Protein AF-A0A2V5XV99-F1 (afdb_monomer_lite)

Sequence (87 aa):
MLSSGSWTDRNKAGFLLDELSKRRDAKLLSQLHSQALDSLIEMARWRSRGHADFARILLGRIAGIEETRLQQLVDAGQVDQIIQALK

Structure (mmCIF, N/CA/C/O backbone):
data_AF-A0A2V5XV99-F1
#
_entry.id   AF-A0A2V5XV99-F1
#
loop_
_atom_site.group_PDB
_atom_site.id
_atom_site.type_symbol
_atom_site.label_atom_id
_atom_site.label_alt_id
_atom_site.label_comp_id
_atom_site.label_asym_id
_atom_site.label_entity_id
_atom_site.label_seq_id
_atom_site.pdbx_PDB_ins_code
_atom_site.Cartn_x
_atom_site.Cartn_y
_atom_site.Cartn_z
_atom_site.occupancy
_atom_site.B_iso_or_equiv
_atom_site.auth_seq_id
_atom_site.auth_comp_id
_atom_site.auth_asym_id
_atom_site.auth_atom_id
_atom_site.pdbx_PDB_model_num
ATOM 1 N N . MET A 1 1 ? -6.019 -0.108 -13.079 1.00 85.31 1 MET A N 1
ATOM 2 C CA . MET A 1 1 ? -4.745 0.550 -13.460 1.00 85.31 1 MET A CA 1
ATOM 3 C C . MET A 1 1 ? -3.552 0.034 -12.665 1.00 85.31 1 MET A C 1
ATOM 5 O O . MET A 1 1 ? -2.504 -0.135 -13.266 1.00 85.31 1 MET A O 1
ATOM 9 N N . LEU A 1 2 ? -3.685 -0.275 -11.367 1.00 89.88 2 LEU A N 1
ATOM 10 C CA . LEU A 1 2 ? -2.570 -0.843 -10.587 1.00 89.88 2 LEU A CA 1
ATOM 11 C C . LEU A 1 2 ? -2.066 -2.203 -11.108 1.00 89.88 2 LEU A C 1
ATOM 13 O O . LEU A 1 2 ? -0.887 -2.498 -10.984 1.00 89.88 2 LEU A O 1
ATOM 17 N N . SER A 1 3 ? -2.931 -2.981 -11.759 1.00 89.88 3 SER A N 1
ATOM 18 C CA . SER A 1 3 ? -2.585 -4.234 -12.439 1.00 89.88 3 SER A CA 1
ATOM 19 C C . SER A 1 3 ? -2.182 -4.064 -13.916 1.00 89.88 3 SER A C 1
ATOM 21 O O . SER A 1 3 ? -1.963 -5.055 -14.606 1.00 89.88 3 SER A O 1
ATOM 23 N N . SER A 1 4 ? -2.093 -2.830 -14.436 1.00 90.75 4 SER A N 1
ATOM 24 C CA . SER A 1 4 ? -1.737 -2.577 -15.845 1.00 90.75 4 SER A CA 1
ATOM 25 C C . SER A 1 4 ? -0.312 -3.047 -16.149 1.00 90.75 4 SER A C 1
ATOM 27 O O . SER A 1 4 ? 0.551 -3.001 -15.278 1.00 90.75 4 SER A O 1
ATOM 29 N N . GLY A 1 5 ? -0.026 -3.458 -17.385 1.00 88.81 5 GLY A N 1
ATOM 30 C CA . GLY A 1 5 ? 1.354 -3.685 -17.840 1.00 88.81 5 GLY A CA 1
ATOM 31 C C . GLY A 1 5 ? 2.136 -2.383 -18.068 1.00 88.81 5 GLY A C 1
ATOM 32 O O . GLY A 1 5 ? 3.359 -2.406 -18.167 1.00 88.81 5 GLY A O 1
ATOM 33 N N . SER A 1 6 ? 1.443 -1.241 -18.136 1.00 92.25 6 SER A N 1
ATOM 34 C CA . SER A 1 6 ? 2.062 0.072 -18.306 1.00 92.25 6 SER A CA 1
ATOM 35 C C . SER A 1 6 ? 2.516 0.653 -16.968 1.00 92.25 6 SER A C 1
ATOM 37 O O . SER A 1 6 ? 1.721 0.827 -16.041 1.00 92.25 6 SER A O 1
ATOM 39 N N . TRP A 1 7 ? 3.792 1.036 -16.881 1.00 89.31 7 TRP A N 1
ATOM 40 C CA . TRP A 1 7 ? 4.322 1.714 -15.697 1.00 89.31 7 TRP A CA 1
ATOM 41 C C . TRP A 1 7 ? 3.635 3.062 -15.443 1.00 89.31 7 TRP A C 1
ATOM 43 O O . TRP A 1 7 ? 3.349 3.396 -14.295 1.00 89.31 7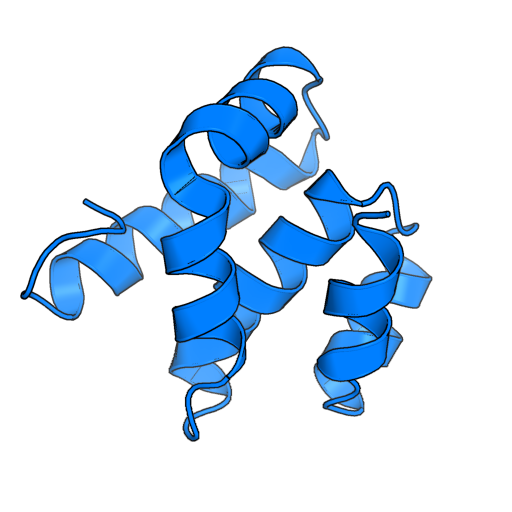 TRP A O 1
ATOM 53 N N . THR A 1 8 ? 3.320 3.832 -16.490 1.00 92.06 8 THR A N 1
ATOM 54 C CA . THR A 1 8 ? 2.699 5.157 -16.326 1.00 92.06 8 THR A CA 1
ATOM 55 C C . THR A 1 8 ? 1.305 5.064 -15.715 1.00 92.06 8 THR A C 1
ATOM 57 O O . THR A 1 8 ? 0.937 5.934 -14.924 1.00 92.06 8 THR A O 1
ATOM 60 N N . ASP A 1 9 ? 0.561 3.994 -16.007 1.00 94.38 9 ASP A N 1
ATOM 61 C CA . ASP A 1 9 ? -0.737 3.729 -15.386 1.00 94.38 9 ASP A CA 1
ATOM 62 C C . ASP A 1 9 ? -0.591 3.448 -13.892 1.00 94.38 9 ASP A C 1
ATOM 64 O O . ASP A 1 9 ? -1.320 4.023 -13.081 1.00 94.38 9 ASP A O 1
ATOM 68 N N . ARG A 1 10 ? 0.366 2.584 -13.524 1.00 94.44 10 ARG A N 1
ATOM 69 C CA . ARG A 1 10 ? 0.654 2.242 -12.124 1.00 94.44 10 ARG A CA 1
ATOM 70 C C . ARG A 1 10 ? 1.120 3.466 -11.345 1.00 94.44 10 ARG A C 1
ATOM 72 O O . ARG A 1 10 ? 0.610 3.717 -10.261 1.00 94.44 10 ARG A O 1
ATOM 79 N N . ASN A 1 11 ? 2.013 4.262 -11.931 1.00 92.88 11 ASN A N 1
ATOM 80 C CA . ASN A 1 11 ? 2.535 5.484 -11.329 1.00 92.88 11 ASN A CA 1
ATOM 81 C C . ASN A 1 11 ? 1.421 6.510 -11.074 1.00 92.88 11 ASN A C 1
ATOM 83 O O . ASN A 1 11 ? 1.243 6.971 -9.951 1.00 92.88 11 ASN A O 1
ATOM 87 N N . LYS A 1 12 ? 0.615 6.835 -12.094 1.00 94.56 12 LYS A N 1
ATOM 88 C CA . LYS A 1 12 ? -0.466 7.826 -11.957 1.00 94.56 12 LYS A CA 1
ATOM 89 C C . LYS A 1 12 ? -1.561 7.369 -10.995 1.00 94.56 12 LYS A C 1
ATOM 91 O O . LYS A 1 12 ? -2.023 8.166 -10.182 1.00 94.56 12 LYS A O 1
ATOM 96 N N . ALA A 1 13 ? -1.960 6.099 -11.065 1.00 95.62 13 ALA A N 1
ATOM 97 C CA . ALA A 1 13 ? -2.922 5.539 -10.121 1.00 95.62 13 ALA A CA 1
ATOM 98 C C . ALA A 1 13 ? -2.365 5.536 -8.689 1.00 95.62 13 ALA A C 1
ATOM 100 O O . ALA A 1 13 ? -3.090 5.881 -7.761 1.00 95.62 13 ALA A O 1
ATOM 101 N N . GLY A 1 14 ? -1.082 5.207 -8.522 1.00 95.06 14 GLY A N 1
ATOM 102 C CA . GLY A 1 14 ? -0.380 5.252 -7.244 1.00 95.06 14 GLY A CA 1
ATOM 103 C C . GLY A 1 14 ? -0.416 6.634 -6.596 1.00 95.06 14 GLY A C 1
ATOM 104 O O . GLY A 1 14 ? -0.860 6.748 -5.460 1.00 95.06 14 GLY A O 1
ATOM 105 N N . PHE A 1 15 ? -0.046 7.686 -7.335 1.00 94.38 15 PHE A N 1
ATOM 106 C CA . PHE A 1 15 ? -0.100 9.069 -6.841 1.00 94.38 15 PHE A CA 1
ATOM 107 C C . PHE A 1 15 ? -1.512 9.510 -6.436 1.00 94.38 15 PHE A C 1
ATOM 109 O O . PHE A 1 15 ? -1.693 10.115 -5.382 1.00 94.38 15 PHE A O 1
ATOM 116 N N . LEU A 1 16 ? -2.525 9.192 -7.250 1.00 97.00 16 LEU A N 1
ATOM 117 C CA . LEU A 1 16 ? -3.915 9.515 -6.921 1.00 97.00 16 LEU A CA 1
ATOM 118 C C . LEU A 1 16 ? -4.362 8.816 -5.630 1.00 97.00 16 LEU A C 1
ATOM 120 O O . LEU A 1 16 ? -4.989 9.430 -4.769 1.00 97.00 16 LEU A O 1
ATOM 124 N N . LEU A 1 17 ? -4.058 7.526 -5.500 1.00 97.44 17 LEU A N 1
ATOM 125 C CA . LEU A 1 17 ? -4.471 6.728 -4.350 1.00 97.44 17 LEU A CA 1
ATOM 126 C C . LEU A 1 17 ? -3.711 7.100 -3.080 1.00 97.44 17 LEU A C 1
ATOM 128 O O . LEU A 1 17 ? -4.303 7.060 -2.001 1.00 97.44 17 LEU A O 1
ATOM 132 N N . ASP A 1 18 ? -2.440 7.488 -3.184 1.00 96.50 18 ASP A N 1
ATOM 133 C CA . ASP A 1 18 ? -1.700 8.054 -2.058 1.00 96.50 18 ASP A CA 1
ATOM 134 C C . ASP A 1 18 ? -2.419 9.299 -1.518 1.00 96.50 18 ASP A C 1
ATOM 136 O O . ASP A 1 18 ? -2.770 9.337 -0.341 1.00 96.50 18 ASP A O 1
ATOM 140 N N . GLU A 1 19 ? -2.774 10.256 -2.379 1.00 97.31 19 GLU A N 1
ATOM 141 C CA . GLU A 1 19 ? -3.496 11.459 -1.948 1.00 97.31 19 GLU A CA 1
ATOM 142 C C . GLU A 1 19 ? -4.854 11.132 -1.308 1.00 97.31 19 GLU A C 1
ATOM 144 O O . GLU A 1 19 ? -5.162 11.596 -0.208 1.00 97.31 19 GLU A O 1
ATOM 149 N N . LEU A 1 20 ? -5.663 10.290 -1.958 1.00 97.81 20 LEU A N 1
ATOM 150 C CA . LEU A 1 20 ? -6.997 9.941 -1.461 1.00 97.81 20 LEU A CA 1
ATOM 151 C C . LEU A 1 20 ? -6.953 9.160 -0.138 1.00 97.81 20 LEU A C 1
ATOM 153 O O . LEU A 1 20 ? -7.835 9.325 0.709 1.00 97.81 20 LEU A O 1
ATOM 157 N N . SER A 1 21 ? -5.930 8.328 0.068 1.00 97.69 21 SER A N 1
ATOM 158 C CA . SER A 1 21 ? -5.814 7.487 1.264 1.00 97.69 21 SER A CA 1
ATOM 159 C C . SER A 1 21 ? -5.281 8.220 2.497 1.00 97.69 21 SER A C 1
ATOM 161 O O . SER A 1 21 ? -5.424 7.685 3.597 1.00 97.69 21 SER A O 1
ATOM 163 N N . LYS A 1 22 ? -4.775 9.458 2.377 1.00 97.00 22 LYS A N 1
ATOM 164 C CA . LYS A 1 22 ? -4.380 10.297 3.532 1.00 97.00 22 LYS A CA 1
ATOM 165 C C . LYS A 1 22 ? -5.496 10.457 4.564 1.00 97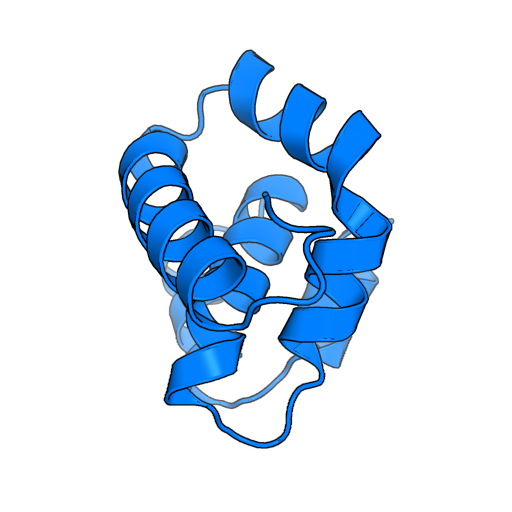.00 22 LYS A C 1
ATOM 167 O O . LYS A 1 22 ? -5.236 10.518 5.759 1.00 97.00 22 LYS A O 1
ATOM 172 N N . ARG A 1 23 ? -6.752 10.490 4.108 1.00 96.00 23 ARG A N 1
ATOM 173 C CA . ARG A 1 23 ? -7.939 10.594 4.976 1.00 96.00 23 ARG A CA 1
ATOM 174 C C . ARG A 1 23 ? -8.294 9.290 5.693 1.00 96.00 23 ARG A C 1
ATOM 176 O O . ARG A 1 23 ? -9.188 9.303 6.531 1.00 96.00 23 ARG A O 1
ATOM 183 N N . ARG A 1 24 ? -7.633 8.180 5.342 1.00 96.50 24 ARG A N 1
ATOM 184 C CA . ARG A 1 24 ? -7.895 6.829 5.857 1.00 96.50 24 ARG A CA 1
ATOM 185 C C . ARG A 1 24 ? -9.371 6.438 5.793 1.00 96.50 24 ARG A C 1
ATOM 187 O O . ARG A 1 24 ? -9.903 5.815 6.706 1.00 96.50 24 ARG A O 1
ATOM 194 N N . ASP A 1 25 ? -10.027 6.805 4.693 1.00 98.12 25 ASP A N 1
ATOM 195 C CA . ASP A 1 25 ? -11.406 6.404 4.434 1.00 98.12 25 ASP A CA 1
ATOM 196 C C . ASP A 1 25 ? -11.509 4.871 4.413 1.00 98.12 25 ASP A C 1
ATOM 198 O O . ASP A 1 25 ? -10.867 4.195 3.604 1.00 98.12 25 ASP A O 1
ATOM 202 N N . ALA A 1 26 ? -12.309 4.318 5.325 1.00 97.00 26 ALA A N 1
ATOM 203 C CA . ALA A 1 26 ? -12.387 2.875 5.533 1.00 97.00 26 ALA A CA 1
ATOM 204 C C . ALA A 1 26 ? -12.901 2.133 4.289 1.00 97.00 26 ALA A C 1
ATOM 206 O O . ALA A 1 26 ? -12.467 1.014 4.007 1.00 97.00 26 ALA A O 1
ATOM 207 N N . LYS A 1 27 ? -13.794 2.762 3.513 1.00 97.94 27 LYS A N 1
ATOM 208 C CA . LYS A 1 27 ? -14.328 2.176 2.281 1.00 97.94 27 LYS A CA 1
ATOM 209 C C . LYS A 1 27 ? -13.239 2.079 1.215 1.00 97.94 27 LYS A C 1
ATOM 211 O O . LYS A 1 27 ? -13.076 1.010 0.630 1.00 97.94 27 LYS A O 1
ATOM 216 N N . LEU A 1 28 ? -12.473 3.146 0.999 1.00 97.81 28 LEU A N 1
ATOM 217 C CA . LEU A 1 28 ? -11.338 3.155 0.077 1.00 97.81 28 LEU A CA 1
ATOM 218 C C . LEU A 1 28 ? -10.288 2.107 0.465 1.00 97.81 28 LEU A C 1
ATOM 220 O O . LEU A 1 28 ? -9.876 1.316 -0.381 1.00 97.81 28 LEU A O 1
ATOM 224 N N . LEU A 1 29 ? -9.869 2.072 1.733 1.00 98.44 29 LEU A N 1
ATOM 225 C CA . LEU A 1 29 ? -8.844 1.127 2.189 1.00 98.44 29 LEU A CA 1
ATOM 226 C C . LEU A 1 29 ? -9.309 -0.331 2.058 1.00 98.44 29 LEU A C 1
ATOM 228 O O . LEU A 1 29 ? -8.544 -1.175 1.598 1.00 98.44 29 LEU A O 1
ATOM 232 N N . SER A 1 30 ? -10.579 -0.618 2.360 1.00 97.81 30 SER A N 1
ATOM 233 C CA . SER A 1 30 ? -11.174 -1.947 2.157 1.00 97.81 30 SER A CA 1
ATOM 234 C C . SER A 1 30 ? -11.238 -2.347 0.674 1.00 97.81 30 SER A C 1
ATOM 236 O O . SER A 1 30 ? -10.957 -3.492 0.310 1.00 97.81 30 SER A O 1
ATOM 238 N N . GLN A 1 31 ? -11.538 -1.402 -0.222 1.00 97.62 31 GLN A N 1
ATOM 239 C CA . GLN A 1 31 ? -11.498 -1.647 -1.667 1.00 97.62 31 GLN A CA 1
ATOM 240 C C . GLN A 1 31 ? -10.077 -1.931 -2.164 1.00 97.62 31 GLN A C 1
ATOM 242 O O . GLN A 1 31 ? -9.880 -2.857 -2.948 1.00 97.62 31 GLN A O 1
ATOM 247 N N . LEU A 1 32 ? -9.079 -1.187 -1.682 1.00 97.69 32 LEU A N 1
ATOM 248 C CA . LEU A 1 32 ? -7.678 -1.443 -2.020 1.00 97.69 32 LEU A CA 1
ATOM 249 C C . LEU A 1 32 ? -7.212 -2.809 -1.508 1.00 97.69 32 LEU A C 1
ATOM 251 O O . LEU A 1 32 ? -6.568 -3.546 -2.253 1.00 97.69 32 LEU A O 1
ATOM 255 N N . HIS A 1 33 ? -7.592 -3.171 -0.282 1.00 97.62 33 HIS A N 1
ATOM 256 C CA . HIS A 1 33 ? -7.288 -4.477 0.295 1.00 97.62 33 HIS A CA 1
ATOM 257 C C . HIS A 1 33 ? -7.941 -5.624 -0.490 1.00 97.62 33 HIS A C 1
ATOM 259 O O . HIS A 1 33 ? -7.300 -6.627 -0.768 1.00 97.62 33 HIS A O 1
ATOM 265 N N . SER A 1 34 ? -9.202 -5.481 -0.903 1.00 97.31 34 SER A N 1
ATOM 266 C CA . SER A 1 34 ? -9.914 -6.557 -1.608 1.00 97.31 34 SER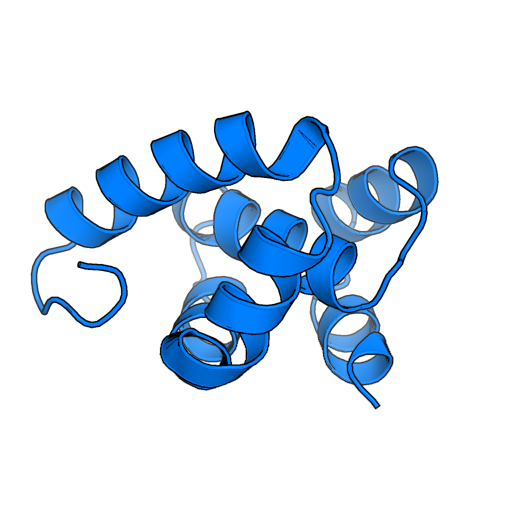 A CA 1
ATOM 267 C C . SER A 1 34 ? -9.533 -6.704 -3.084 1.00 97.31 34 SER A C 1
ATOM 269 O O . SER A 1 34 ? -9.646 -7.801 -3.624 1.00 97.31 34 SER A O 1
ATOM 271 N N . GLN A 1 35 ? -9.110 -5.628 -3.756 1.00 96.19 35 GLN A N 1
ATOM 272 C CA . GLN A 1 35 ? -8.970 -5.623 -5.221 1.00 96.19 35 GLN A CA 1
ATOM 273 C C . GLN A 1 35 ? -7.542 -5.402 -5.722 1.00 96.19 35 GLN A C 1
ATOM 275 O O . GLN A 1 35 ? -7.259 -5.685 -6.885 1.00 96.19 35 GLN A O 1
ATOM 280 N N . ALA A 1 36 ? -6.650 -4.854 -4.894 1.00 96.69 36 ALA A N 1
ATOM 281 C CA . ALA A 1 36 ? -5.327 -4.416 -5.334 1.00 96.69 36 ALA A CA 1
ATOM 282 C C . ALA A 1 36 ? -4.172 -4.934 -4.468 1.00 96.69 36 ALA A C 1
ATOM 284 O O . ALA A 1 36 ? -3.024 -4.594 -4.756 1.00 96.69 36 ALA A O 1
ATOM 285 N N . LEU A 1 37 ? -4.446 -5.748 -3.444 1.00 97.19 37 LEU A N 1
ATOM 286 C CA . LEU A 1 37 ? -3.446 -6.191 -2.472 1.00 97.19 37 LEU A CA 1
ATOM 287 C C . LEU A 1 37 ? -2.229 -6.846 -3.129 1.00 97.19 37 LEU A C 1
ATOM 289 O O . LEU A 1 37 ? -1.108 -6.406 -2.889 1.00 97.19 37 LEU A O 1
ATOM 293 N N . ASP A 1 38 ? -2.440 -7.816 -4.018 1.00 96.75 38 ASP A N 1
ATOM 294 C CA . ASP A 1 38 ? -1.342 -8.526 -4.684 1.00 96.75 38 ASP A CA 1
ATOM 295 C C . ASP A 1 38 ? -0.479 -7.590 -5.538 1.00 96.75 38 ASP A C 1
ATOM 297 O O . ASP A 1 38 ? 0.750 -7.650 -5.492 1.00 96.75 38 ASP A O 1
ATOM 301 N N . SER A 1 39 ? -1.110 -6.667 -6.273 1.00 96.75 39 SER A N 1
ATOM 302 C CA . SER A 1 39 ? -0.388 -5.661 -7.061 1.00 96.75 39 SER A CA 1
ATOM 303 C C . SER A 1 39 ? 0.401 -4.707 -6.161 1.00 96.75 39 SER A C 1
ATOM 305 O O . SER A 1 39 ? 1.535 -4.359 -6.476 1.00 96.75 39 SER A O 1
ATOM 307 N N . LEU A 1 40 ? -0.161 -4.291 -5.025 1.00 97.88 40 LEU A N 1
ATOM 308 C CA . LEU A 1 40 ? 0.530 -3.432 -4.062 1.00 97.88 40 LEU A CA 1
ATOM 309 C C . LEU A 1 40 ? 1.709 -4.155 -3.395 1.00 97.88 40 LEU A C 1
ATOM 311 O O . LEU A 1 40 ? 2.773 -3.556 -3.257 1.00 97.88 40 LEU A O 1
ATOM 315 N N . ILE A 1 41 ? 1.569 -5.439 -3.052 1.00 98.00 41 ILE A N 1
ATOM 316 C CA . ILE A 1 41 ? 2.660 -6.271 -2.515 1.00 98.00 41 ILE A CA 1
ATOM 317 C C . ILE A 1 41 ? 3.785 -6.433 -3.544 1.00 98.00 41 ILE A C 1
ATOM 319 O O . ILE A 1 41 ? 4.959 -6.287 -3.199 1.00 98.00 41 ILE A O 1
ATOM 323 N N . GLU A 1 42 ? 3.443 -6.706 -4.805 1.00 97.19 42 GLU A N 1
ATOM 324 C CA . GLU A 1 42 ? 4.409 -6.787 -5.906 1.00 97.19 42 GLU A CA 1
ATOM 325 C C . GLU A 1 42 ? 5.189 -5.471 -6.052 1.00 97.19 42 GLU A C 1
ATOM 327 O O . GLU A 1 42 ? 6.422 -5.467 -6.008 1.00 97.19 42 GLU A O 1
ATOM 332 N N . MET A 1 43 ? 4.477 -4.343 -6.144 1.00 97.06 43 MET A N 1
ATOM 333 C CA . MET A 1 43 ? 5.079 -3.021 -6.338 1.00 97.06 43 MET A CA 1
ATOM 334 C C . MET A 1 43 ? 5.901 -2.550 -5.135 1.00 97.06 43 MET A C 1
ATOM 336 O O . MET A 1 43 ? 6.947 -1.926 -5.310 1.00 97.06 43 MET A O 1
ATOM 340 N N . ALA A 1 44 ? 5.494 -2.887 -3.909 1.00 97.69 44 ALA A N 1
ATOM 341 C CA . ALA A 1 44 ? 6.244 -2.543 -2.701 1.00 97.69 44 ALA A CA 1
ATOM 342 C C . ALA A 1 44 ? 7.656 -3.163 -2.684 1.00 97.69 44 ALA A C 1
ATOM 344 O O . ALA A 1 44 ? 8.571 -2.599 -2.069 1.00 97.69 44 ALA A O 1
ATOM 345 N N . ARG A 1 45 ? 7.838 -4.289 -3.391 1.00 97.25 45 ARG A N 1
ATOM 346 C CA . ARG A 1 45 ? 9.105 -5.022 -3.543 1.00 97.25 45 ARG A CA 1
ATOM 347 C C . ARG A 1 45 ? 9.953 -4.565 -4.732 1.00 97.25 45 ARG A C 1
ATOM 349 O O . ARG A 1 45 ? 11.042 -5.101 -4.944 1.00 97.25 45 ARG A O 1
ATOM 356 N N . TRP A 1 46 ? 9.502 -3.587 -5.515 1.00 95.94 46 TRP A N 1
ATOM 357 C CA . TRP A 1 46 ? 10.309 -3.046 -6.604 1.00 95.94 46 TRP A CA 1
ATOM 358 C C . TRP A 1 46 ? 11.613 -2.418 -6.097 1.00 95.94 46 TRP A C 1
ATOM 360 O O . TRP A 1 46 ? 11.676 -1.809 -5.028 1.00 95.94 46 TRP A O 1
ATOM 370 N N . ARG A 1 47 ? 12.670 -2.541 -6.912 1.00 94.25 47 ARG A N 1
ATOM 371 C CA . ARG A 1 47 ? 14.022 -2.060 -6.579 1.00 94.25 47 ARG A CA 1
ATOM 372 C C . ARG A 1 47 ? 14.111 -0.534 -6.488 1.00 94.25 47 ARG A C 1
ATOM 374 O O . ARG A 1 47 ? 14.853 -0.012 -5.663 1.00 94.25 47 ARG A O 1
ATOM 381 N N . SER A 1 48 ? 13.383 0.178 -7.349 1.00 93.75 48 SER A N 1
ATOM 382 C CA . SER A 1 48 ? 13.365 1.643 -7.349 1.00 93.75 48 SER A CA 1
ATOM 383 C C . SER A 1 48 ? 12.477 2.148 -6.218 1.00 93.75 48 SER A C 1
ATOM 385 O O . SER A 1 48 ? 11.260 1.980 -6.281 1.00 93.75 48 SER A O 1
ATOM 387 N N . ARG A 1 49 ? 13.072 2.797 -5.208 1.00 91.75 49 ARG A N 1
ATOM 388 C CA . ARG A 1 49 ? 12.323 3.410 -4.096 1.00 91.75 49 ARG A CA 1
ATOM 389 C C . ARG A 1 49 ? 11.262 4.386 -4.604 1.00 91.75 49 ARG A C 1
ATOM 391 O O . ARG A 1 49 ? 10.088 4.194 -4.322 1.00 91.75 49 ARG A O 1
ATOM 398 N N . GLY A 1 50 ? 11.643 5.308 -5.492 1.00 90.12 50 GLY A N 1
ATOM 399 C CA . GLY A 1 50 ? 10.715 6.289 -6.066 1.00 90.12 50 GLY A CA 1
ATOM 400 C C . GLY A 1 50 ? 9.538 5.684 -6.843 1.00 90.12 50 GLY A C 1
ATOM 401 O O . GLY A 1 50 ? 8.533 6.356 -7.032 1.00 90.12 50 GLY A O 1
ATOM 402 N N . HIS A 1 51 ? 9.626 4.420 -7.277 1.00 93.06 51 HIS A N 1
ATOM 403 C CA . HIS A 1 51 ? 8.503 3.711 -7.905 1.00 93.06 51 HIS A CA 1
ATOM 404 C C . HIS A 1 51 ? 7.738 2.802 -6.932 1.00 93.06 51 HIS A C 1
ATOM 406 O O . HIS A 1 51 ? 6.656 2.347 -7.275 1.00 93.06 51 HIS A O 1
ATOM 412 N N . ALA A 1 52 ? 8.294 2.498 -5.760 1.00 96.19 52 ALA A N 1
ATOM 413 C CA . ALA A 1 52 ? 7.739 1.545 -4.800 1.00 96.19 52 ALA A CA 1
ATOM 414 C C . ALA A 1 52 ? 7.076 2.222 -3.593 1.00 96.19 52 ALA A C 1
ATOM 416 O O . ALA A 1 52 ? 6.202 1.629 -2.962 1.00 96.19 52 ALA A O 1
ATOM 417 N N . ASP A 1 53 ? 7.496 3.440 -3.243 1.00 96.12 53 ASP A N 1
ATOM 418 C CA . ASP A 1 53 ? 7.132 4.074 -1.972 1.00 96.12 53 ASP A CA 1
ATOM 419 C C . ASP A 1 53 ? 5.625 4.301 -1.837 1.00 96.12 53 ASP A C 1
ATOM 421 O O . ASP A 1 53 ? 5.070 4.000 -0.782 1.00 96.12 53 ASP A O 1
ATOM 425 N N . PHE A 1 54 ? 4.930 4.687 -2.914 1.00 96.62 54 PHE A N 1
ATOM 426 C CA . PHE A 1 54 ? 3.469 4.813 -2.878 1.00 96.62 54 PHE A CA 1
ATOM 427 C C . PHE A 1 54 ? 2.797 3.490 -2.477 1.00 96.62 54 PHE A C 1
ATOM 429 O O . PHE A 1 54 ? 1.858 3.483 -1.688 1.00 96.62 54 PHE A O 1
ATOM 436 N N . ALA A 1 55 ? 3.293 2.350 -2.972 1.00 97.94 55 ALA A N 1
ATOM 437 C CA . ALA A 1 55 ? 2.720 1.047 -2.658 1.00 97.94 55 ALA A CA 1
ATOM 438 C C . ALA A 1 55 ? 2.990 0.668 -1.197 1.00 97.94 55 ALA A C 1
ATOM 440 O O . ALA A 1 55 ? 2.098 0.166 -0.520 1.00 97.94 55 ALA A O 1
ATOM 441 N N . ARG A 1 56 ? 4.186 0.976 -0.679 1.00 98.38 56 ARG A N 1
ATOM 442 C CA . ARG A 1 56 ? 4.536 0.768 0.737 1.00 98.38 56 ARG A CA 1
ATOM 443 C C . ARG A 1 56 ? 3.650 1.605 1.662 1.00 98.38 56 ARG A C 1
ATOM 445 O O . ARG A 1 56 ? 3.147 1.081 2.652 1.00 98.38 56 ARG A O 1
ATOM 452 N N . ILE A 1 57 ? 3.414 2.869 1.310 1.00 98.44 57 ILE A N 1
ATOM 453 C CA . ILE A 1 57 ? 2.510 3.766 2.040 1.00 98.44 57 ILE A CA 1
ATOM 454 C C . ILE A 1 57 ? 1.082 3.206 2.027 1.00 98.44 57 ILE A C 1
ATOM 456 O O . ILE A 1 57 ? 0.465 3.053 3.081 1.00 98.44 57 ILE A O 1
ATOM 460 N N . LEU A 1 58 ? 0.561 2.836 0.854 1.00 98.44 58 LEU A N 1
ATOM 461 C CA . LEU A 1 58 ? -0.790 2.283 0.733 1.00 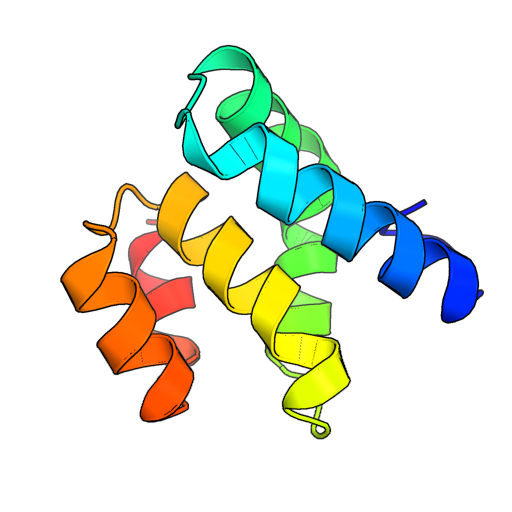98.44 58 LEU A CA 1
ATOM 462 C C . LEU A 1 58 ? -0.964 0.998 1.549 1.00 98.44 58 LEU A C 1
ATOM 464 O O . LEU A 1 58 ? -1.948 0.883 2.275 1.00 98.44 58 LEU A O 1
ATOM 468 N N . LEU A 1 59 ? -0.005 0.067 1.496 1.00 98.69 59 LEU A N 1
ATOM 469 C CA . LEU A 1 59 ? -0.041 -1.153 2.309 1.00 98.69 59 LEU A CA 1
ATOM 470 C C . LEU A 1 59 ? -0.025 -0.848 3.808 1.00 98.69 59 LEU A C 1
ATOM 472 O O . LEU A 1 59 ? -0.797 -1.442 4.554 1.00 98.69 59 LEU A O 1
ATOM 476 N N . GLY A 1 60 ? 0.800 0.099 4.253 1.00 98.62 60 GLY A N 1
ATOM 477 C CA . GLY A 1 60 ? 0.837 0.485 5.660 1.00 98.62 60 GLY A CA 1
ATOM 478 C C . GLY A 1 60 ? -0.461 1.124 6.146 1.00 98.62 60 GLY A C 1
ATOM 479 O O . GLY A 1 60 ? -0.911 0.835 7.253 1.00 98.62 60 GLY A O 1
ATOM 480 N N . ARG A 1 61 ? -1.107 1.943 5.307 1.00 98.62 61 ARG A N 1
ATOM 481 C CA . ARG A 1 61 ? -2.429 2.511 5.611 1.00 98.62 61 ARG A CA 1
ATOM 482 C C . ARG A 1 61 ? -3.512 1.433 5.649 1.00 98.62 61 ARG A C 1
ATOM 484 O O . ARG A 1 61 ? -4.342 1.470 6.552 1.00 98.62 61 ARG A O 1
ATOM 491 N N . ILE A 1 62 ? -3.478 0.461 4.732 1.00 98.50 62 ILE A N 1
ATOM 492 C CA . ILE A 1 62 ? -4.371 -0.713 4.746 1.00 98.50 62 ILE A CA 1
ATOM 493 C C . ILE A 1 62 ? -4.182 -1.529 6.033 1.00 98.50 62 ILE A C 1
ATOM 495 O O . ILE A 1 62 ? -5.166 -1.888 6.670 1.00 98.50 62 ILE A O 1
ATOM 499 N N . ALA A 1 63 ? -2.935 -1.749 6.451 1.00 98.19 63 ALA A N 1
ATOM 500 C CA . ALA A 1 63 ? -2.574 -2.438 7.691 1.00 98.19 63 ALA A CA 1
ATOM 501 C C . ALA A 1 63 ? -2.857 -1.622 8.972 1.00 98.19 63 ALA A C 1
ATOM 503 O O . ALA A 1 63 ? -2.573 -2.078 10.076 1.00 98.19 63 ALA A O 1
ATOM 504 N N . GLY A 1 64 ? -3.367 -0.391 8.857 1.00 97.81 64 GLY A N 1
ATOM 505 C CA . GLY A 1 64 ? -3.671 0.457 10.012 1.00 97.81 64 GLY A CA 1
ATOM 506 C C . GLY A 1 64 ? -2.446 1.014 10.747 1.00 97.81 64 GLY A C 1
ATOM 507 O O . GLY A 1 64 ? -2.598 1.568 11.833 1.00 97.81 64 GLY A O 1
ATOM 508 N N . ILE A 1 65 ? -1.244 0.933 10.168 1.00 98.50 65 ILE A N 1
ATOM 509 C CA . ILE A 1 65 ? -0.017 1.496 10.755 1.00 98.50 65 ILE A CA 1
ATOM 510 C C . ILE A 1 65 ? -0.178 3.013 10.863 1.00 98.50 65 ILE A C 1
ATOM 512 O O . ILE A 1 65 ? -0.582 3.648 9.892 1.00 98.50 65 ILE A O 1
ATOM 516 N N . GLU A 1 66 ? 0.124 3.607 12.017 1.00 97.94 66 GLU A N 1
ATOM 517 C CA . GLU A 1 66 ? 0.094 5.065 12.217 1.00 97.94 66 GLU A CA 1
ATOM 518 C C . GLU A 1 66 ? 1.049 5.789 11.241 1.00 97.94 66 GLU A C 1
ATOM 520 O O . GLU A 1 66 ? 2.073 5.237 10.847 1.00 97.94 66 GLU A O 1
ATOM 525 N N . GLU A 1 67 ? 0.696 6.998 10.793 1.00 97.56 67 GLU A N 1
ATOM 526 C CA . GLU A 1 67 ? 1.353 7.681 9.665 1.00 97.56 67 GLU A CA 1
ATOM 527 C C . GLU A 1 67 ? 2.837 7.994 9.915 1.00 97.56 67 GLU A C 1
ATOM 529 O O . GLU A 1 67 ? 3.676 7.762 9.045 1.00 97.56 67 GLU A O 1
ATOM 534 N N . THR A 1 68 ? 3.183 8.458 11.115 1.00 98.19 68 THR A N 1
ATOM 535 C CA . THR A 1 68 ? 4.568 8.742 11.514 1.00 98.19 68 THR A CA 1
ATOM 536 C C . THR A 1 68 ? 5.398 7.465 11.513 1.00 98.19 68 THR A C 1
ATOM 538 O O . THR A 1 68 ? 6.491 7.426 10.940 1.00 98.19 68 THR A O 1
ATOM 541 N N . ARG A 1 69 ? 4.878 6.386 12.111 1.00 98.44 69 ARG A N 1
ATOM 542 C CA . ARG A 1 69 ? 5.542 5.077 12.095 1.00 98.44 69 ARG A CA 1
ATOM 543 C C . ARG A 1 69 ? 5.665 4.528 10.676 1.00 98.44 69 ARG A C 1
ATOM 545 O O . ARG A 1 69 ? 6.704 3.970 10.330 1.00 98.44 69 ARG A O 1
ATOM 552 N N . LEU A 1 70 ? 4.631 4.683 9.860 1.00 98.56 70 LEU A N 1
ATOM 553 C CA . LEU A 1 70 ? 4.636 4.256 8.469 1.00 98.56 70 LEU A CA 1
ATOM 554 C C . LEU A 1 70 ? 5.745 4.957 7.685 1.00 98.56 70 LEU A C 1
ATOM 556 O O . LEU A 1 70 ? 6.532 4.279 7.026 1.00 98.56 70 LEU A O 1
ATOM 560 N N . GLN A 1 71 ? 5.871 6.278 7.814 1.00 98.06 71 GLN A N 1
ATOM 561 C CA . GLN A 1 71 ? 6.926 7.020 7.132 1.00 98.06 71 GLN A CA 1
ATOM 562 C C . GLN A 1 71 ? 8.321 6.530 7.548 1.00 98.06 71 GLN A C 1
ATOM 564 O O . GLN A 1 71 ? 9.156 6.265 6.687 1.00 98.06 71 GLN A O 1
ATOM 569 N N . GLN A 1 72 ? 8.545 6.276 8.843 1.00 98.50 72 GLN A N 1
ATOM 570 C CA . GLN A 1 72 ? 9.806 5.698 9.327 1.00 98.50 72 GLN A CA 1
ATOM 571 C C . GLN A 1 72 ? 10.120 4.339 8.684 1.00 98.50 72 GLN A C 1
ATOM 573 O O . GLN A 1 72 ? 11.267 4.079 8.321 1.00 98.50 72 GLN A O 1
ATOM 578 N N . LEU A 1 73 ? 9.119 3.462 8.544 1.00 98.38 73 LEU A N 1
ATOM 579 C CA . LEU A 1 73 ? 9.290 2.154 7.903 1.00 98.38 73 LEU A CA 1
ATOM 580 C C . LEU A 1 73 ? 9.633 2.295 6.414 1.00 98.38 73 LEU A C 1
ATOM 582 O O . LEU A 1 73 ? 10.499 1.571 5.915 1.00 98.38 73 LEU A O 1
ATOM 586 N N . VAL A 1 74 ? 8.974 3.222 5.712 1.00 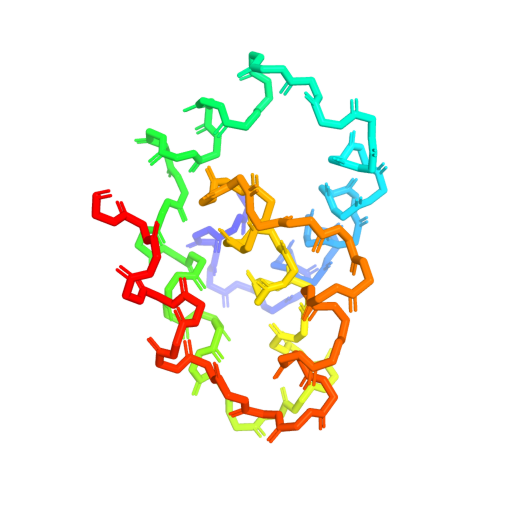97.88 74 VAL A N 1
ATOM 587 C CA . VAL A 1 74 ? 9.211 3.500 4.287 1.00 97.88 74 VAL A CA 1
ATOM 588 C C . VAL A 1 74 ? 10.619 4.052 4.073 1.00 97.88 74 VAL A C 1
ATOM 590 O O . VAL A 1 74 ? 11.367 3.498 3.262 1.00 97.88 74 VAL A O 1
ATOM 593 N N . ASP A 1 75 ? 11.020 5.056 4.854 1.00 97.38 75 ASP A N 1
ATOM 594 C CA . ASP A 1 75 ? 12.341 5.689 4.773 1.00 97.38 75 ASP A CA 1
ATOM 595 C C . ASP A 1 75 ? 13.464 4.684 5.079 1.00 97.38 75 ASP A C 1
ATOM 597 O O . ASP A 1 75 ? 14.479 4.616 4.371 1.00 97.38 75 ASP A O 1
ATOM 601 N N . ALA A 1 76 ? 13.248 3.826 6.082 1.00 96.81 76 ALA A N 1
ATOM 602 C CA . ALA A 1 76 ? 14.164 2.751 6.449 1.00 96.81 76 ALA A CA 1
ATOM 603 C C . ALA A 1 76 ? 14.165 1.572 5.455 1.00 96.81 76 ALA A C 1
ATOM 605 O O . ALA A 1 76 ? 15.019 0.691 5.554 1.00 96.81 76 ALA A O 1
ATOM 606 N N . GLY A 1 77 ? 13.239 1.528 4.491 1.00 95.44 77 GLY A N 1
ATOM 607 C CA . GLY A 1 77 ? 13.107 0.418 3.545 1.00 95.44 77 GLY A CA 1
ATOM 608 C C . GLY A 1 77 ? 12.648 -0.896 4.191 1.00 95.44 77 GLY A C 1
ATOM 609 O O . GLY A 1 77 ? 12.920 -1.966 3.651 1.00 95.44 77 GLY A O 1
ATOM 610 N N . GLN A 1 78 ? 11.955 -0.837 5.331 1.00 97.62 78 GLN A N 1
ATOM 611 C CA . GLN A 1 78 ? 11.479 -1.996 6.098 1.00 97.62 78 GLN A CA 1
ATOM 612 C C . GLN A 1 78 ? 10.179 -2.573 5.511 1.00 97.62 78 GLN A C 1
ATOM 614 O O . GLN A 1 78 ? 9.155 -2.685 6.185 1.00 97.62 78 GLN A O 1
ATOM 619 N N . VAL A 1 79 ? 10.223 -2.950 4.230 1.00 97.19 79 VAL A N 1
ATOM 620 C CA . VAL A 1 79 ? 9.058 -3.415 3.454 1.00 97.19 79 VAL A CA 1
ATOM 621 C C . VAL A 1 79 ? 8.409 -4.653 4.072 1.00 97.19 79 VAL A C 1
ATOM 623 O O . VAL A 1 79 ? 7.186 -4.724 4.158 1.00 97.19 79 VAL A O 1
ATOM 626 N N . ASP A 1 80 ? 9.207 -5.607 4.553 1.00 97.94 80 ASP A N 1
ATOM 627 C CA . ASP A 1 80 ? 8.674 -6.842 5.134 1.00 97.94 80 ASP A CA 1
ATOM 628 C C . ASP A 1 80 ? 7.873 -6.589 6.415 1.00 97.94 80 ASP A C 1
ATOM 630 O O . ASP A 1 80 ? 6.876 -7.269 6.641 1.00 97.94 80 ASP A O 1
ATOM 634 N N . GLN A 1 81 ? 8.239 -5.582 7.218 1.00 98.12 81 GLN A N 1
ATOM 635 C CA . GLN A 1 81 ? 7.452 -5.208 8.400 1.00 98.12 81 GLN A CA 1
ATOM 636 C C . GLN A 1 81 ? 6.086 -4.643 8.004 1.00 98.12 81 GLN A C 1
ATOM 638 O O . GLN A 1 81 ? 5.085 -4.967 8.636 1.00 98.12 81 GLN A O 1
ATOM 643 N N . ILE A 1 82 ? 6.033 -3.843 6.933 1.00 98.50 82 ILE A N 1
ATOM 644 C CA . ILE A 1 82 ? 4.775 -3.311 6.396 1.00 98.50 82 ILE A CA 1
ATOM 645 C C . ILE A 1 82 ? 3.887 -4.458 5.895 1.00 98.50 82 ILE A C 1
ATOM 647 O O . ILE A 1 82 ? 2.708 -4.510 6.230 1.00 98.50 82 ILE A O 1
ATOM 651 N N . ILE A 1 83 ? 4.447 -5.406 5.136 1.00 98.06 83 ILE A N 1
ATOM 652 C CA . ILE A 1 83 ? 3.688 -6.549 4.602 1.00 98.06 83 ILE A CA 1
ATOM 653 C C . ILE A 1 83 ? 3.213 -7.478 5.730 1.00 98.06 83 ILE A C 1
ATOM 655 O O . ILE A 1 83 ? 2.093 -7.976 5.690 1.00 98.06 83 ILE A O 1
ATOM 659 N N . GLN A 1 84 ? 4.031 -7.713 6.757 1.00 97.69 84 GLN A N 1
ATOM 660 C CA . GLN A 1 84 ? 3.649 -8.557 7.895 1.00 97.69 84 GLN A CA 1
ATOM 661 C C . GLN A 1 84 ? 2.509 -7.970 8.733 1.00 97.69 84 GLN A C 1
ATOM 663 O O . GLN A 1 84 ? 1.797 -8.739 9.376 1.00 97.69 84 GLN A O 1
ATOM 668 N N . ALA A 1 85 ? 2.329 -6.648 8.719 1.00 97.50 85 ALA A N 1
ATOM 669 C CA . ALA A 1 85 ? 1.247 -5.970 9.426 1.00 97.50 85 ALA A CA 1
ATOM 670 C C . ALA A 1 85 ? -0.130 -6.132 8.751 1.00 97.50 85 ALA A C 1
ATOM 672 O O . ALA A 1 85 ? -1.130 -5.749 9.340 1.00 97.50 85 ALA A O 1
ATOM 673 N N . LEU A 1 86 ? -0.201 -6.711 7.544 1.00 94.00 86 LEU A N 1
ATOM 674 C CA . LEU A 1 86 ? -1.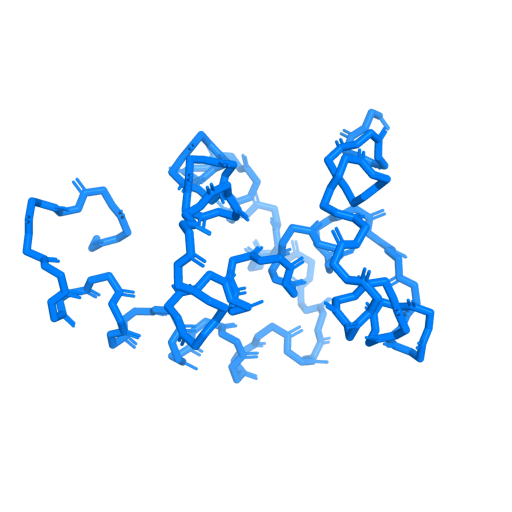462 -7.001 6.840 1.00 94.00 86 LEU A CA 1
ATOM 675 C C . LEU A 1 86 ? -2.224 -8.216 7.412 1.00 94.00 86 LEU A C 1
ATOM 677 O O . LEU A 1 86 ? -3.272 -8.568 6.877 1.00 94.00 86 LEU A O 1
ATOM 681 N N . LYS A 1 87 ? -1.659 -8.895 8.420 1.00 75.88 87 LYS A N 1
ATOM 682 C CA . LYS A 1 87 ? -2.219 -10.103 9.044 1.00 75.88 87 LYS A CA 1
ATOM 683 C C . LYS A 1 87 ? -3.448 -9.826 9.900 1.00 75.88 87 LYS A C 1
ATOM 685 O O . LYS A 1 87 ? -3.438 -8.810 10.627 1.00 75.88 87 LYS A O 1
#

Radius of gyration: 11.57 Å; chains: 1; bounding box: 28×22×30 Å

Foldseek 3Di:
DLPDPDLVVVQVVLVVLLVVCVVLDVVSLVCCVVPPLVSLLVLCPDPDLNRNLSSQQSLQSSLVNDNVVSVVCSVVSVSVVSVVSND

pLDDT: mean 96.03, std 3.46, range [75.88, 98.69]

Secondary structure (DSSP, 8-state):
-TT-S-HHHHHHHHHHHHHHHTT--HHHHHHHHHHHHHHHHHHHT-S-HHHHHHHHHHHHHHTT--HHHHHHHHHTT-HHHHHHTT-